Protein AF-A0A5D3JGP7-F1 (afdb_monomer)

Sequence (50 aa):
MKKLFAVLFVLLSLGSVTQAYAGNCQHPDDTAADGSRCGGRSADSRPGGQ

Radius of gyration: 18.24 Å; Cα contacts (8 Å, |Δi|>4): 53; chains: 1; bounding box: 44×30×36 Å

Mean predicted aligned error: 9.29 Å

Solvent-accessible surface area (backbone atoms only — not comparable to full-atom values): 3130 Å² total; per-residue (Å²): 115,74,66,58,57,53,54,51,53,55,59,59,72,69,65,73,89,72,78,75,85,39,70,91,37,60,43,42,84,35,70,31,80,77,69,44,70,30,38,79,70,6,47,41,62,39,95,89,34,122

Foldseek 3Di:
DVVVVVVVVVVVVVPDPDPPCQDAAADQQDQGVVRDGCHCVYQLVDVVRD

pLDDT: mean 81.67, std 10.89, range [57.47, 94.0]

Structure (mmCIF, N/CA/C/O backbone):
data_AF-A0A5D3JGP7-F1
#
_entry.id   AF-A0A5D3JGP7-F1
#
loop_
_atom_site.group_PDB
_atom_site.id
_atom_site.type_symbol
_atom_site.label_atom_id
_atom_site.label_alt_id
_atom_site.label_comp_id
_atom_site.label_asym_id
_atom_site.label_entity_id
_atom_site.label_seq_id
_atom_site.pdbx_PDB_ins_code
_atom_site.Cartn_x
_atom_site.Cartn_y
_atom_site.Cartn_z
_atom_site.occupancy
_atom_site.B_iso_or_equiv
_atom_site.auth_seq_id
_atom_site.auth_comp_id
_atom_site.auth_asym_id
_atom_site.auth_atom_id
_atom_site.pdbx_PDB_model_num
ATOM 1 N N . MET A 1 1 ? -36.398 -17.852 20.142 1.00 57.47 1 MET A N 1
ATOM 2 C CA . MET A 1 1 ? -35.255 -17.045 20.634 1.00 57.47 1 MET A CA 1
ATOM 3 C C . MET A 1 1 ? -33.920 -17.386 19.964 1.00 57.47 1 MET A C 1
ATOM 5 O O . MET A 1 1 ? -33.332 -16.486 19.392 1.00 57.47 1 MET A O 1
ATOM 9 N N . LYS A 1 2 ? -33.447 -18.647 19.936 1.00 63.31 2 LYS A N 1
ATOM 10 C CA . LYS A 1 2 ? -32.143 -19.005 19.313 1.00 63.31 2 LYS A CA 1
ATOM 11 C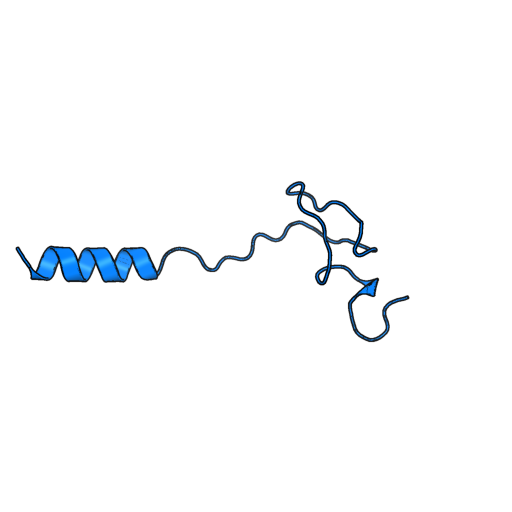 C . LYS A 1 2 ? -31.987 -18.589 17.837 1.00 63.31 2 LYS A C 1
ATOM 13 O O . LYS A 1 2 ? -30.917 -18.153 17.437 1.00 63.31 2 LYS A O 1
ATOM 18 N N . LYS A 1 3 ? -33.055 -18.699 17.036 1.00 71.00 3 LYS A N 1
ATOM 19 C CA . LYS A 1 3 ? -33.011 -18.392 15.594 1.00 71.00 3 LYS A CA 1
ATOM 20 C C . LYS A 1 3 ? -32.828 -16.899 15.295 1.00 71.00 3 LYS A C 1
ATOM 22 O O . LYS A 1 3 ? -32.264 -16.560 14.266 1.00 71.00 3 LYS A O 1
ATOM 27 N N . LEU A 1 4 ? -33.250 -16.025 16.213 1.00 79.81 4 LEU A N 1
ATOM 28 C CA . LEU A 1 4 ? -33.103 -14.576 16.065 1.00 79.81 4 LEU A CA 1
ATOM 29 C C . LEU A 1 4 ? -31.627 -14.163 16.156 1.00 79.81 4 LEU A C 1
ATOM 31 O O . LEU A 1 4 ? -31.158 -13.362 15.358 1.00 79.81 4 LEU A O 1
ATOM 35 N N . PHE A 1 5 ? -30.883 -14.786 17.075 1.00 80.94 5 PHE A N 1
ATOM 36 C CA . PHE A 1 5 ? -29.443 -14.570 17.215 1.00 80.94 5 PHE A CA 1
ATOM 37 C C . PHE A 1 5 ? -28.660 -15.066 15.998 1.00 80.94 5 PHE A C 1
ATOM 39 O O . PHE A 1 5 ? -27.726 -14.400 15.570 1.00 80.94 5 PHE A O 1
ATOM 46 N N . ALA A 1 6 ? -29.073 -16.188 15.401 1.00 82.88 6 ALA A N 1
ATOM 47 C CA . ALA A 1 6 ? -28.447 -16.695 14.182 1.00 82.88 6 ALA A CA 1
ATOM 48 C C . ALA A 1 6 ? -28.651 -15.744 12.989 1.00 82.88 6 ALA A C 1
ATOM 50 O O . ALA A 1 6 ? -27.706 -15.462 12.261 1.00 82.88 6 ALA A O 1
ATOM 51 N N . VAL A 1 7 ? -29.862 -15.200 12.820 1.00 85.56 7 VAL A N 1
ATOM 52 C CA . VAL A 1 7 ? -30.163 -14.234 11.749 1.00 85.56 7 VAL A CA 1
ATOM 53 C C . VAL A 1 7 ? -29.405 -12.919 11.954 1.00 85.56 7 VAL A C 1
ATOM 55 O O . VAL A 1 7 ? -28.832 -12.392 11.005 1.00 85.56 7 VAL A O 1
ATOM 58 N N . LEU A 1 8 ? -29.337 -12.423 13.193 1.00 83.94 8 LEU A N 1
ATOM 59 C CA . LEU A 1 8 ? -28.563 -11.228 13.535 1.00 83.94 8 LEU A CA 1
ATOM 60 C C . LEU A 1 8 ? -27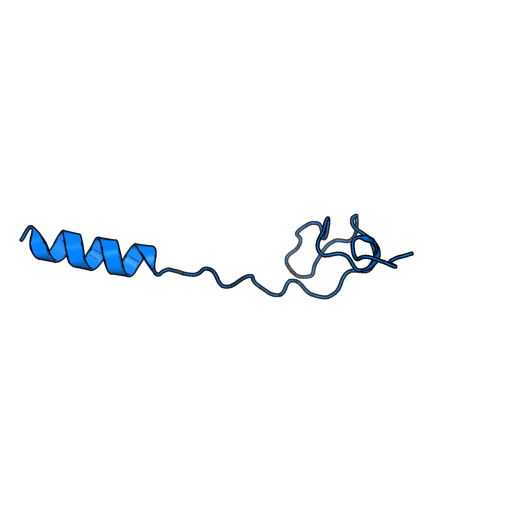.068 -11.408 13.218 1.00 83.94 8 LEU A C 1
ATOM 62 O O . LEU A 1 8 ? -26.447 -10.508 12.661 1.00 83.94 8 LEU A O 1
ATOM 66 N N . PHE A 1 9 ? -26.505 -12.579 13.528 1.00 81.69 9 PHE A N 1
ATOM 67 C CA . PHE A 1 9 ? -25.092 -12.879 13.290 1.00 81.69 9 PHE A CA 1
ATOM 68 C C . PHE A 1 9 ? -24.748 -12.949 11.796 1.00 81.69 9 PHE A C 1
ATOM 70 O O . PHE A 1 9 ? -23.701 -12.458 11.386 1.00 81.69 9 PHE A O 1
ATOM 77 N N . VAL A 1 10 ? -25.649 -13.499 10.974 1.00 82.81 10 VAL A N 1
ATOM 78 C CA . VAL A 1 10 ? -25.493 -13.514 9.509 1.00 82.81 10 VAL A CA 1
ATOM 79 C C . VAL A 1 10 ? -25.569 -12.099 8.933 1.00 82.81 10 VAL A C 1
ATOM 81 O O . VAL A 1 10 ? -24.759 -11.742 8.089 1.00 82.81 10 VAL A O 1
ATOM 84 N N . LEU A 1 11 ? -26.497 -11.262 9.402 1.00 80.00 11 LEU A N 1
ATOM 85 C CA . LEU A 1 11 ? -26.619 -9.881 8.918 1.00 80.00 11 LEU A CA 1
ATOM 86 C C . LEU A 1 11 ? -25.400 -9.015 9.277 1.00 80.00 11 LEU A C 1
ATOM 88 O O . LEU A 1 11 ? -24.989 -8.183 8.474 1.00 80.00 11 LEU A O 1
ATOM 92 N N . LEU A 1 12 ? -24.795 -9.234 10.448 1.00 76.38 12 LEU A N 1
ATOM 93 C CA . LEU A 1 12 ? -23.574 -8.542 10.875 1.00 76.38 12 LEU A CA 1
ATOM 94 C C . LEU A 1 12 ? -22.332 -8.961 10.076 1.00 76.38 12 LEU A C 1
ATOM 96 O O . LEU A 1 12 ? -21.458 -8.130 9.848 1.00 76.38 12 LEU A O 1
ATOM 100 N N . SER A 1 13 ? -22.248 -10.213 9.615 1.00 73.75 13 SER A N 1
ATOM 101 C CA . SER A 1 13 ? -21.097 -10.690 8.833 1.00 73.75 13 SER A CA 1
ATOM 102 C C . SER A 1 13 ? -21.110 -10.244 7.366 1.00 73.75 13 SER A C 1
ATOM 104 O O . SER A 1 13 ? -20.077 -10.302 6.705 1.00 73.75 13 SER A O 1
ATOM 106 N N . LEU A 1 14 ? -22.242 -9.739 6.867 1.00 69.31 14 LEU A N 1
ATOM 107 C CA . LEU A 1 14 ? -22.354 -9.084 5.555 1.00 69.31 14 LEU A CA 1
ATOM 108 C C . LEU A 1 14 ? -21.893 -7.609 5.578 1.00 69.31 14 LEU A C 1
ATOM 110 O O . LEU A 1 14 ? -21.879 -6.946 4.539 1.00 69.31 14 LEU A O 1
ATOM 114 N N . GLY A 1 15 ? -21.514 -7.086 6.749 1.00 65.25 15 GLY A N 1
ATOM 115 C CA . GLY A 1 15 ? -21.084 -5.707 6.946 1.00 65.25 15 GLY A CA 1
ATOM 116 C C . GLY A 1 15 ? -19.719 -5.388 6.328 1.00 65.25 15 GLY A C 1
ATOM 117 O O . GLY A 1 15 ? -18.682 -5.576 6.955 1.00 65.25 15 GLY A O 1
ATOM 118 N N . SER A 1 16 ? -19.762 -4.777 5.140 1.00 65.75 16 SER A N 1
ATOM 119 C CA . SER A 1 16 ? -18.794 -3.798 4.603 1.00 65.75 16 SER A CA 1
ATOM 120 C C . SER A 1 16 ? -17.361 -4.273 4.305 1.00 65.75 16 SER A C 1
ATOM 122 O O . SER A 1 16 ? -16.405 -3.89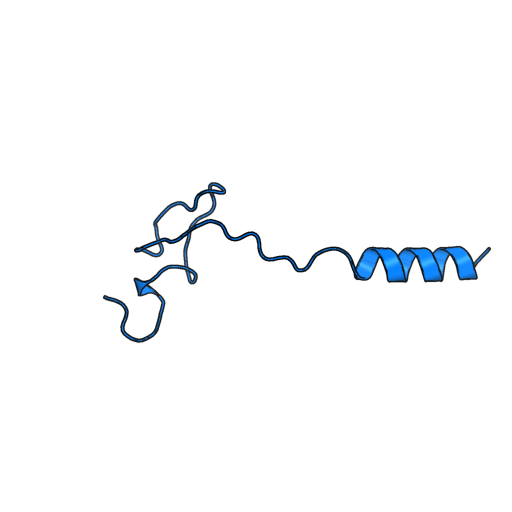9 4.976 1.00 65.75 16 SER A O 1
ATOM 124 N N . VAL A 1 17 ? -17.195 -4.956 3.165 1.00 61.16 17 VAL A N 1
ATOM 125 C CA . VAL A 1 17 ? -15.918 -5.034 2.412 1.00 61.16 17 VAL A CA 1
ATOM 126 C C . VAL A 1 17 ? -15.764 -3.888 1.399 1.00 61.16 17 VAL A C 1
ATOM 128 O O . VAL A 1 17 ? -15.147 -4.041 0.347 1.00 61.16 17 VAL A O 1
ATOM 131 N N . THR A 1 18 ? -16.355 -2.723 1.663 1.00 62.34 18 THR A N 1
ATOM 132 C CA . THR A 1 18 ? -16.199 -1.571 0.770 1.00 62.34 18 THR A CA 1
ATOM 133 C C . THR A 1 18 ? -14.840 -0.935 1.034 1.00 62.34 18 THR A C 1
ATOM 135 O O . THR A 1 18 ? -14.680 -0.187 1.997 1.00 62.34 18 THR A O 1
ATOM 138 N N . GLN A 1 19 ? -13.848 -1.249 0.199 1.00 63.88 19 GLN A N 1
ATOM 139 C CA . GLN A 1 19 ? -12.565 -0.556 0.218 1.00 63.88 19 GLN A CA 1
ATOM 140 C C . GLN A 1 19 ? -12.824 0.921 -0.104 1.00 63.88 19 GLN A C 1
ATOM 142 O O . GLN A 1 19 ? -13.174 1.264 -1.233 1.00 63.88 19 GLN A O 1
ATOM 147 N N . ALA A 1 20 ? -12.715 1.791 0.903 1.00 65.25 20 ALA A N 1
ATOM 148 C CA . ALA A 1 20 ? -12.840 3.225 0.701 1.00 65.25 20 ALA A CA 1
ATOM 149 C C . ALA A 1 20 ? -11.761 3.670 -0.296 1.00 65.25 20 ALA A C 1
ATOM 151 O O . ALA A 1 20 ? -10.575 3.369 -0.132 1.00 65.25 20 ALA A O 1
ATOM 152 N N . TYR A 1 21 ? -12.173 4.343 -1.371 1.00 68.38 21 TYR A N 1
ATOM 153 C CA . TYR A 1 21 ? -11.238 4.867 -2.356 1.00 68.38 21 TYR A CA 1
ATOM 154 C C . TYR A 1 21 ? -10.511 6.067 -1.754 1.00 68.38 21 TYR A C 1
ATOM 156 O O . TYR A 1 21 ? -10.982 7.197 -1.830 1.00 68.38 21 TYR A O 1
ATOM 164 N N . ALA A 1 22 ? -9.351 5.828 -1.154 1.00 69.62 22 ALA A N 1
ATOM 165 C CA . ALA A 1 22 ? -8.580 6.869 -0.484 1.00 69.62 22 ALA A CA 1
ATOM 166 C C . ALA A 1 22 ? -7.785 7.783 -1.449 1.00 69.62 22 ALA A C 1
ATOM 168 O O . ALA A 1 22 ? -6.800 8.401 -1.059 1.00 69.62 22 ALA A O 1
ATOM 169 N N . GLY A 1 23 ? -8.188 7.874 -2.720 1.00 71.44 23 GLY A N 1
ATOM 170 C CA . GLY A 1 23 ? -7.530 8.701 -3.738 1.00 71.44 23 GLY A CA 1
ATOM 171 C C . GLY A 1 23 ? -6.380 8.010 -4.482 1.00 71.44 23 GLY A C 1
ATOM 172 O O . GLY A 1 23 ? -6.008 6.873 -4.168 1.00 71.44 23 GLY A O 1
ATOM 173 N N . ASN A 1 24 ? -5.853 8.712 -5.493 1.00 79.38 24 ASN A N 1
ATOM 174 C CA . ASN A 1 24 ? -4.675 8.315 -6.270 1.00 79.38 24 ASN A CA 1
ATOM 175 C C . ASN A 1 24 ? -3.403 8.770 -5.558 1.00 79.38 24 ASN A C 1
ATOM 177 O O . ASN A 1 24 ? -3.314 9.931 -5.171 1.00 79.38 24 ASN A O 1
ATOM 181 N N . CYS A 1 25 ? -2.421 7.880 -5.458 1.00 90.19 25 CYS A N 1
ATOM 182 C CA . CYS A 1 25 ? -1.092 8.199 -4.951 1.00 90.19 25 CYS A CA 1
ATOM 183 C C . CYS A 1 25 ? -0.045 7.822 -5.988 1.00 90.19 25 CYS A C 1
ATOM 185 O O . CYS A 1 25 ? -0.202 6.793 -6.658 1.00 90.19 25 CYS A O 1
ATOM 187 N N . GLN A 1 26 ? 1.018 8.613 -6.087 1.00 93.19 26 GLN A N 1
ATOM 188 C CA . GLN A 1 26 ? 2.119 8.303 -6.986 1.00 93.19 26 GLN A CA 1
ATOM 189 C C . GLN A 1 26 ? 3.077 7.328 -6.298 1.00 93.19 26 GLN A C 1
ATOM 191 O O . GLN A 1 26 ? 3.254 6.207 -6.779 1.00 93.19 26 GLN A O 1
ATOM 196 N N . HIS A 1 27 ? 3.566 7.707 -5.118 1.00 93.50 27 HIS A N 1
ATOM 197 C CA . HIS A 1 27 ? 4.602 7.006 -4.371 1.00 93.50 27 HIS A CA 1
ATOM 198 C C . HIS A 1 27 ? 4.020 6.190 -3.201 1.00 93.50 27 HIS A C 1
ATOM 200 O O . HIS A 1 27 ? 2.941 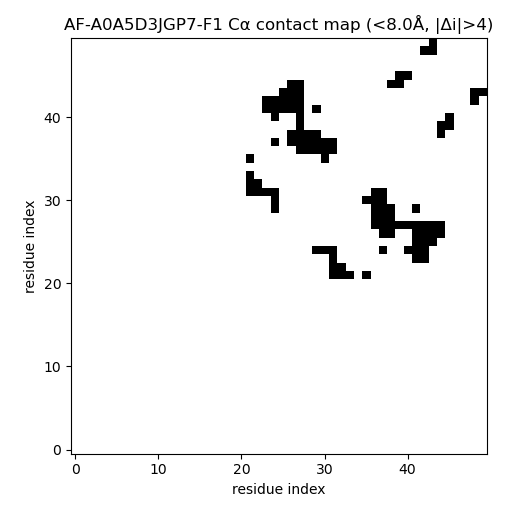6.501 -2.681 1.00 93.50 27 HIS A O 1
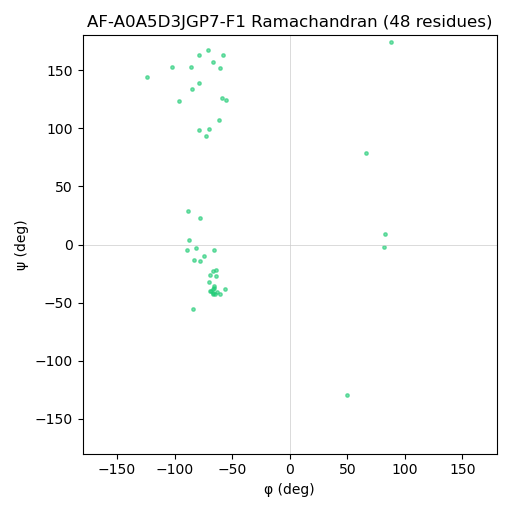ATOM 206 N N . PRO A 1 28 ? 4.679 5.096 -2.770 1.00 92.38 28 PRO A N 1
ATOM 207 C CA . PRO A 1 28 ? 4.207 4.276 -1.648 1.00 92.38 28 PRO A CA 1
ATOM 208 C C . PRO A 1 28 ? 4.254 5.015 -0.301 1.00 92.38 28 PRO A C 1
ATOM 210 O O . PRO A 1 28 ? 3.538 4.653 0.638 1.00 92.38 28 PRO A O 1
ATOM 213 N N . ASP A 1 29 ? 5.089 6.041 -0.189 1.00 93.44 29 ASP A N 1
ATOM 214 C CA . ASP A 1 29 ? 5.226 6.891 0.983 1.00 93.44 29 ASP A CA 1
ATOM 215 C C . ASP A 1 29 ? 4.292 8.107 1.006 1.00 93.44 29 ASP A C 1
ATOM 217 O O . ASP A 1 29 ? 4.198 8.774 2.040 1.00 93.44 29 ASP A O 1
ATOM 221 N N . ASP A 1 30 ? 3.524 8.327 -0.060 1.00 93.94 30 ASP A N 1
ATOM 222 C CA . ASP A 1 30 ? 2.472 9.336 -0.073 1.00 93.94 30 ASP A CA 1
ATOM 223 C C . ASP A 1 30 ? 1.404 9.045 0.995 1.00 93.94 30 ASP A C 1
ATOM 225 O O . ASP A 1 30 ? 1.128 7.894 1.372 1.00 93.94 30 ASP A O 1
ATOM 229 N N . THR A 1 31 ? 0.768 10.118 1.462 1.00 91.31 31 THR A N 1
ATOM 230 C CA . THR A 1 31 ? -0.402 10.063 2.339 1.00 91.31 31 THR A CA 1
ATOM 231 C C . THR A 1 31 ? -1.666 10.195 1.496 1.00 91.31 31 THR A C 1
ATOM 233 O O . THR A 1 31 ? -1.847 11.164 0.762 1.00 91.31 31 THR A O 1
ATOM 236 N N . ALA A 1 32 ? -2.544 9.208 1.609 1.00 89.50 32 ALA A N 1
ATOM 237 C CA . ALA A 1 32 ? -3.829 9.144 0.940 1.00 89.50 32 ALA A CA 1
ATOM 238 C C . ALA A 1 32 ? -4.829 10.161 1.530 1.00 89.50 32 ALA A C 1
ATOM 240 O O . ALA A 1 32 ? -4.620 10.717 2.609 1.00 89.50 32 ALA A O 1
ATOM 241 N N . ALA A 1 33 ? -5.953 10.390 0.845 1.00 85.00 33 ALA A N 1
ATOM 242 C CA . ALA A 1 33 ? -6.964 11.371 1.260 1.00 85.00 33 ALA A CA 1
ATOM 243 C C . ALA A 1 33 ? -7.637 11.035 2.606 1.00 85.00 33 ALA A C 1
ATOM 245 O O . ALA A 1 33 ? -8.175 11.919 3.266 1.00 85.00 33 ALA A O 1
ATOM 246 N N . ASP A 1 34 ? -7.598 9.768 3.016 1.00 84.69 34 ASP A N 1
ATOM 247 C CA . ASP A 1 34 ? -8.074 9.297 4.320 1.00 84.69 34 ASP A CA 1
ATOM 248 C C . ASP A 1 34 ? -7.004 9.384 5.428 1.00 84.69 34 ASP A C 1
ATOM 250 O O . ASP A 1 34 ? -7.242 8.950 6.554 1.00 84.69 34 ASP A O 1
ATOM 254 N N . GLY A 1 35 ? -5.824 9.935 5.123 1.00 87.50 35 GLY A N 1
ATOM 255 C CA . GLY A 1 35 ? -4.699 10.068 6.047 1.00 87.50 35 GLY A CA 1
ATOM 256 C C . GLY A 1 35 ? -3.841 8.808 6.197 1.00 87.50 35 GLY A C 1
ATOM 257 O O . GLY A 1 35 ? -2.843 8.840 6.918 1.00 87.50 35 GLY A O 1
ATOM 258 N N . SER A 1 36 ? -4.188 7.702 5.533 1.00 89.00 36 SER A N 1
ATOM 259 C CA . SER A 1 36 ? -3.379 6.480 5.538 1.00 89.00 36 SER A CA 1
ATOM 260 C C . SER A 1 36 ? -2.184 6.578 4.584 1.00 89.00 36 SER A C 1
ATOM 262 O O . SER A 1 36 ? -2.142 7.420 3.690 1.00 89.00 36 SER A O 1
ATOM 264 N N . ARG A 1 37 ? -1.186 5.703 4.746 1.00 91.00 37 ARG A N 1
ATOM 265 C CA . ARG A 1 37 ? -0.075 5.584 3.788 1.00 91.00 37 ARG A CA 1
ATOM 266 C C . ARG A 1 37 ? -0.513 4.787 2.568 1.00 91.00 37 ARG A C 1
ATOM 268 O O . ARG A 1 37 ? -1.175 3.759 2.702 1.00 91.00 37 ARG A O 1
ATOM 275 N N . CYS A 1 38 ? -0.104 5.229 1.384 1.00 91.75 38 CYS A N 1
ATOM 276 C CA . CYS A 1 38 ? -0.543 4.607 0.140 1.00 91.75 38 CYS A CA 1
ATOM 277 C C . CYS A 1 38 ? 0.021 3.195 -0.049 1.00 91.75 38 CYS A C 1
ATOM 279 O O . CYS A 1 38 ? -0.716 2.297 -0.464 1.00 91.75 38 CYS A O 1
ATOM 281 N N . GLY A 1 39 ? 1.291 2.969 0.298 1.00 91.88 39 GLY A N 1
ATOM 282 C CA . GLY A 1 39 ? 1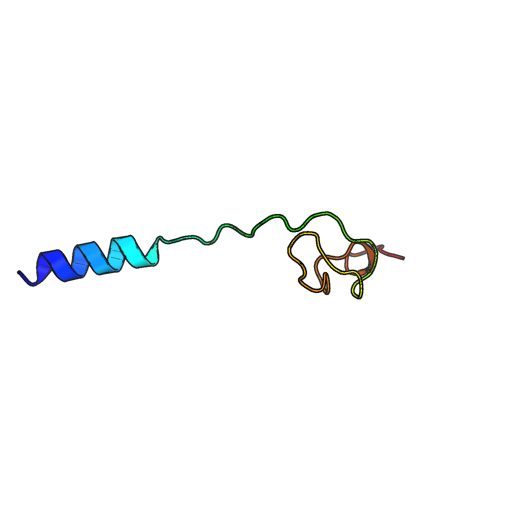.936 1.658 0.228 1.00 91.88 39 GLY A CA 1
ATOM 283 C C . GLY A 1 39 ? 1.715 0.983 -1.127 1.00 91.88 39 GLY A C 1
ATOM 284 O O . GLY A 1 39 ? 1.855 1.612 -2.171 1.00 91.88 39 GLY A O 1
ATOM 285 N N . GLY A 1 40 ? 1.268 -0.277 -1.109 1.00 90.25 40 GLY A N 1
ATOM 286 C CA . GLY A 1 40 ? 0.995 -1.060 -2.322 1.00 90.25 40 GLY A CA 1
ATOM 287 C 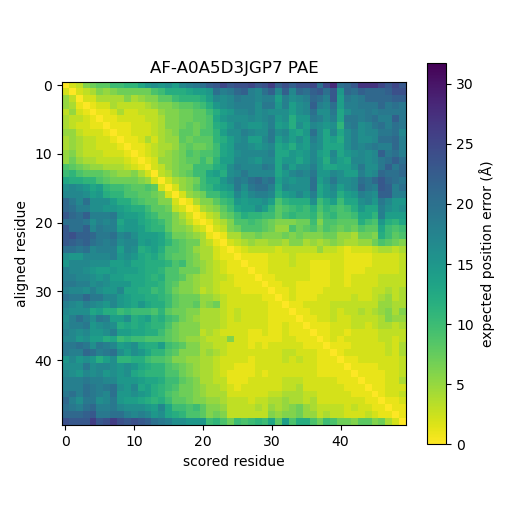C . GLY A 1 40 ? -0.159 -0.553 -3.202 1.00 90.25 40 GLY A C 1
ATOM 288 O O . GLY A 1 40 ? -0.403 -1.117 -4.264 1.00 90.25 40 GLY A O 1
ATOM 289 N N . ARG A 1 41 ? -0.894 0.488 -2.783 1.00 89.00 41 ARG A N 1
ATOM 290 C CA . ARG A 1 41 ? -1.928 1.139 -3.607 1.00 89.00 41 ARG A CA 1
ATOM 291 C C . ARG A 1 41 ? -1.345 2.172 -4.579 1.00 89.00 41 ARG A C 1
ATOM 293 O O . ARG A 1 41 ? -2.082 2.637 -5.452 1.00 89.00 41 ARG A O 1
ATOM 300 N N . SER A 1 42 ? -0.080 2.564 -4.397 1.00 92.44 42 SER A N 1
ATOM 301 C CA . SER A 1 42 ? 0.578 3.603 -5.192 1.00 92.44 42 SER A CA 1
ATOM 302 C C . SER A 1 42 ? 0.767 3.194 -6.655 1.00 92.44 42 SER A C 1
ATOM 304 O 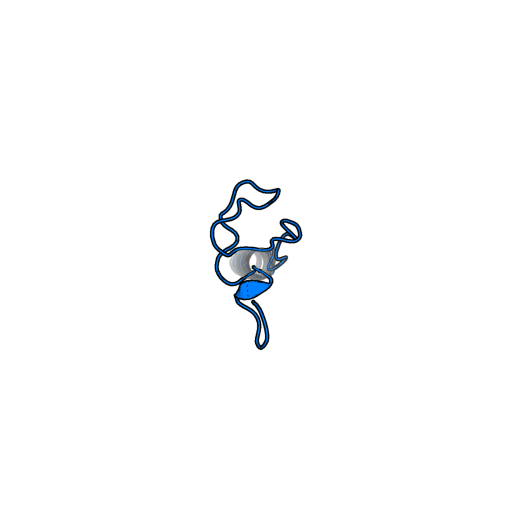O . SER A 1 42 ? 0.777 2.006 -6.985 1.00 92.44 42 SER A O 1
ATOM 306 N N . ALA A 1 43 ? 0.901 4.179 -7.546 1.00 91.81 43 ALA A N 1
ATOM 307 C CA . ALA A 1 43 ? 1.167 3.931 -8.960 1.00 91.81 43 ALA A CA 1
ATOM 308 C C . ALA A 1 43 ? 2.517 3.229 -9.176 1.00 91.81 43 ALA A C 1
ATOM 310 O O . ALA A 1 43 ? 2.568 2.272 -9.945 1.00 91.81 43 ALA A O 1
ATOM 311 N N . ASP A 1 44 ? 3.556 3.628 -8.439 1.00 94.00 44 ASP A N 1
ATOM 312 C CA . ASP A 1 44 ? 4.895 3.024 -8.520 1.00 94.00 44 ASP A CA 1
ATOM 313 C C . ASP A 1 44 ? 4.909 1.550 -8.085 1.00 94.00 44 ASP A C 1
ATOM 315 O O . ASP A 1 44 ? 5.704 0.752 -8.568 1.00 94.00 44 ASP A O 1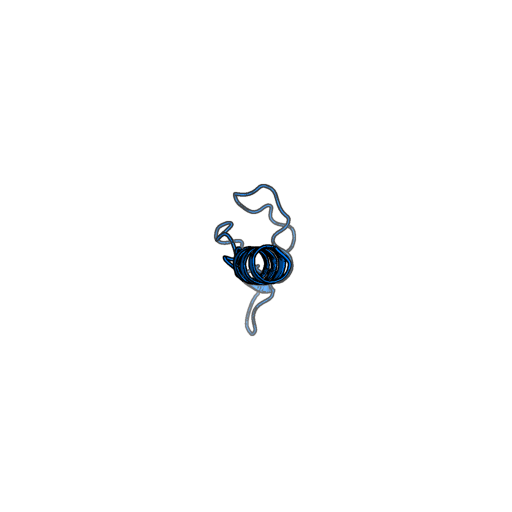
ATOM 319 N N . SER A 1 45 ? 3.981 1.152 -7.207 1.00 92.19 45 SER A N 1
ATOM 320 C CA . SER A 1 45 ? 3.862 -0.242 -6.758 1.00 92.19 45 SER A CA 1
ATOM 321 C C . SER A 1 45 ? 3.245 -1.170 -7.814 1.00 92.19 45 SER A C 1
ATOM 323 O O . SER A 1 45 ? 3.213 -2.388 -7.621 1.00 92.19 45 SER A O 1
ATOM 325 N N . ARG A 1 46 ? 2.696 -0.629 -8.910 1.00 90.25 46 ARG A N 1
ATOM 326 C CA . ARG A 1 46 ? 2.082 -1.424 -9.983 1.00 90.25 46 ARG A CA 1
ATOM 327 C C . ARG A 1 46 ? 3.141 -1.879 -10.996 1.00 90.25 46 ARG A C 1
ATOM 329 O O . ARG A 1 46 ? 4.140 -1.193 -11.183 1.00 90.25 46 ARG A O 1
ATOM 336 N N . PRO A 1 47 ? 2.932 -3.007 -11.702 1.00 93.12 47 PRO A N 1
ATOM 337 C CA . PRO A 1 47 ? 3.851 -3.441 -12.753 1.00 93.12 47 PRO A CA 1
ATOM 338 C C . PRO A 1 47 ? 4.056 -2.348 -13.814 1.00 93.12 47 PRO A C 1
ATOM 340 O O . PRO A 1 47 ? 3.083 -1.877 -14.401 1.00 93.12 47 PRO A O 1
ATOM 343 N N . GLY A 1 48 ? 5.312 -1.958 -14.056 1.00 91.44 48 GLY A N 1
ATOM 344 C CA . GLY A 1 48 ? 5.659 -0.855 -14.963 1.00 91.44 48 GLY A CA 1
ATOM 345 C C . GLY A 1 48 ? 5.559 0.546 -14.345 1.00 91.44 48 GLY A C 1
ATOM 346 O O . GLY A 1 48 ? 5.649 1.527 -15.081 1.00 91.44 48 GLY A O 1
ATOM 347 N N . GLY A 1 49 ? 5.360 0.641 -13.027 1.00 85.44 49 GLY A N 1
ATOM 348 C CA . GLY A 1 49 ? 5.593 1.859 -12.254 1.00 85.44 49 GLY A CA 1
ATOM 349 C C . GLY A 1 49 ? 7.040 2.344 -12.374 1.00 85.44 49 GLY A C 1
ATOM 350 O O . GLY A 1 49 ? 7.904 1.603 -12.852 1.00 85.44 49 GLY A O 1
ATOM 351 N N . GLN A 1 50 ? 7.261 3.608 -12.004 1.00 73.94 50 GLN A N 1
ATOM 352 C CA . GLN A 1 50 ? 8.569 4.266 -12.102 1.00 73.94 50 GLN A CA 1
ATOM 353 C C . GLN A 1 50 ? 9.650 3.550 -11.289 1.00 73.94 50 GLN A C 1
ATOM 355 O O . GLN A 1 50 ? 9.322 3.004 -10.211 1.00 73.94 50 GLN A O 1
#

Secondary structure (DSSP, 8-state):
-HHHHHHHHHHHHTS----------SSTTSBPTTSSB-GGGSSTTSTT--

Organism: Klebsiella pneumoniae (NCBI:txid573)